Protein AF-A0A7R9ZXG5-F1 (afdb_monomer_lite)

Secondary structure (DSSP, 8-state):
-----TT--TTPPEEEEEE---TTS---EEEEEEE-GGGTTTT-EEEEEEPBS-TTS---EEEEEE-PPP-PPP---HHHHHHHHHHHHHHHHHHHHHHHHHHHHHHHHHHHHHHHHHHHH--

InterPro domains:
  IPR035892 C2 domain superfamily [SSF49562] (8-80)

Radius of gyration: 35.59 Å; chains: 1; bounding box: 68×28×98 Å

Structure (mmCIF, N/CA/C/O backbone):
data_AF-A0A7R9ZXG5-F1
#
_entry.id   AF-A0A7R9ZXG5-F1
#
loop_
_atom_site.group_PDB
_atom_site.id
_atom_site.type_symbol
_atom_site.label_atom_id
_atom_site.label_alt_id
_atom_site.label_comp_id
_atom_site.label_asym_id
_atom_site.label_entity_id
_atom_site.label_seq_id
_atom_site.pdbx_PDB_ins_code
_atom_site.Cartn_x
_atom_site.Cartn_y
_atom_site.Cartn_z
_atom_site.occupancy
_atom_site.B_iso_or_equiv
_atom_site.auth_seq_id
_atom_site.auth_comp_id
_atom_site.auth_asym_id
_atom_site.auth_atom_id
_atom_site.pdbx_PDB_model_num
ATOM 1 N N . ARG A 1 1 ? 7.669 0.400 10.926 1.00 70.31 1 ARG A N 1
ATOM 2 C CA . ARG A 1 1 ? 7.794 -0.881 10.191 1.00 70.31 1 ARG A CA 1
ATOM 3 C C . ARG A 1 1 ? 6.950 -0.733 8.944 1.00 70.31 1 ARG A C 1
ATOM 5 O O . ARG A 1 1 ? 5.805 -0.334 9.094 1.00 70.31 1 ARG A O 1
ATOM 12 N N . GLU A 1 2 ? 7.516 -0.988 7.775 1.00 81.25 2 GLU A N 1
ATOM 13 C CA . GLU A 1 2 ? 6.791 -0.993 6.502 1.00 81.25 2 GLU A CA 1
ATOM 14 C C . GLU A 1 2 ? 6.386 -2.422 6.126 1.00 81.25 2 GLU A C 1
ATOM 16 O O . GLU A 1 2 ? 6.995 -3.389 6.595 1.00 81.25 2 GLU A O 1
ATOM 21 N N . TYR A 1 3 ? 5.327 -2.547 5.334 1.00 85.19 3 TYR A N 1
ATOM 22 C CA . TYR A 1 3 ? 4.837 -3.812 4.807 1.00 85.19 3 TYR A CA 1
ATOM 23 C C . TYR A 1 3 ? 4.207 -3.559 3.439 1.00 85.19 3 TYR A C 1
ATOM 25 O O . TYR A 1 3 ? 3.466 -2.589 3.279 1.00 85.19 3 TYR A O 1
ATOM 33 N N . GLN A 1 4 ? 4.504 -4.425 2.474 1.00 87.81 4 GLN A N 1
ATOM 34 C CA . GLN A 1 4 ? 3.929 -4.367 1.138 1.00 87.81 4 GLN A CA 1
ATOM 35 C C . GLN A 1 4 ? 2.750 -5.334 1.052 1.00 87.81 4 GLN A C 1
ATOM 37 O O . GLN A 1 4 ? 2.881 -6.508 1.391 1.00 87.81 4 GLN A O 1
ATOM 42 N N . VAL A 1 5 ? 1.601 -4.828 0.608 1.00 86.25 5 VAL A N 1
ATOM 43 C CA . VAL A 1 5 ? 0.396 -5.634 0.393 1.00 86.25 5 VAL A CA 1
ATOM 44 C C . VAL A 1 5 ? 0.422 -6.152 -1.043 1.00 86.25 5 VAL A C 1
ATOM 46 O O . VAL A 1 5 ? 0.334 -5.367 -1.985 1.00 86.25 5 VAL A O 1
ATOM 49 N N . GLU A 1 6 ? 0.584 -7.463 -1.211 1.00 87.31 6 GLU A N 1
ATOM 50 C CA . GLU A 1 6 ? 0.547 -8.118 -2.523 1.00 87.31 6 GLU A CA 1
ATOM 51 C C . GLU A 1 6 ? -0.901 -8.373 -2.965 1.00 87.31 6 GLU A C 1
ATOM 53 O O . GLU A 1 6 ? -1.756 -8.692 -2.139 1.00 87.31 6 GLU A O 1
ATOM 58 N N . GLY A 1 7 ? -1.175 -8.243 -4.267 1.00 84.25 7 GLY A N 1
ATOM 59 C CA . GLY A 1 7 ? -2.493 -8.545 -4.841 1.00 84.25 7 GLY A CA 1
ATOM 60 C C . GLY A 1 7 ? -3.608 -7.558 -4.481 1.00 84.25 7 GLY A C 1
ATOM 61 O O . GLY A 1 7 ? -4.772 -7.919 -4.574 1.00 84.25 7 GLY A O 1
ATOM 62 N N . TYR A 1 8 ? -3.268 -6.338 -4.057 1.00 85.44 8 TYR A N 1
ATOM 63 C CA . TYR A 1 8 ? -4.248 -5.276 -3.829 1.00 85.44 8 TYR A CA 1
ATOM 64 C C . TYR A 1 8 ? -4.890 -4.825 -5.149 1.00 85.44 8 TYR A C 1
ATOM 66 O O . TYR A 1 8 ? -4.178 -4.407 -6.067 1.00 85.44 8 TYR A O 1
ATOM 74 N N . GLU A 1 9 ? -6.221 -4.832 -5.211 1.00 85.12 9 GLU A N 1
ATOM 75 C CA . GLU A 1 9 ? -6.990 -4.256 -6.313 1.00 85.12 9 GLU A CA 1
ATOM 76 C C . GLU A 1 9 ? -7.671 -2.946 -5.886 1.00 85.12 9 GLU A C 1
ATOM 78 O O . GLU A 1 9 ? -8.043 -2.735 -4.728 1.00 85.12 9 GLU A O 1
ATOM 83 N N . VAL A 1 10 ? -7.848 -2.020 -6.834 1.00 85.81 10 VAL A N 1
ATOM 84 C CA . VAL A 1 10 ? -8.552 -0.759 -6.559 1.00 85.81 10 VAL A CA 1
ATOM 85 C C . VAL A 1 10 ? -9.989 -1.070 -6.137 1.00 85.81 10 VAL A C 1
ATOM 87 O O . VAL A 1 10 ? -10.752 -1.665 -6.892 1.00 85.81 10 VAL A O 1
ATOM 90 N N . GLY A 1 11 ? -10.362 -0.635 -4.933 1.00 88.31 11 GLY A N 1
ATOM 91 C CA . GLY A 1 11 ? -11.626 -0.983 -4.280 1.00 88.31 11 GLY A CA 1
ATOM 92 C C . GLY A 1 11 ? -11.440 -1.789 -2.993 1.00 88.31 11 GLY A C 1
ATOM 93 O O . GLY A 1 11 ? -12.299 -1.723 -2.107 1.00 88.31 11 GLY A O 1
ATOM 94 N N . ASP A 1 12 ? -10.298 -2.457 -2.817 1.00 90.12 12 ASP A N 1
ATOM 95 C CA . ASP A 1 12 ? -10.031 -3.239 -1.614 1.00 90.12 12 ASP A CA 1
ATOM 96 C C . ASP A 1 12 ? -9.877 -2.360 -0.368 1.00 90.12 12 ASP A C 1
ATOM 98 O O . ASP A 1 12 ? -9.358 -1.241 -0.379 1.00 90.12 12 ASP A O 1
ATOM 102 N N . SER A 1 13 ? -10.353 -2.874 0.764 1.00 92.62 13 SER A N 1
ATOM 103 C CA . SER A 1 13 ? -10.180 -2.222 2.063 1.00 92.62 13 SER A CA 1
ATOM 104 C C . SER A 1 13 ? -8.998 -2.829 2.809 1.00 92.62 13 SER A C 1
ATOM 106 O O . SER A 1 13 ? -8.890 -4.048 2.897 1.00 92.62 13 SER A O 1
ATOM 108 N N . LEU A 1 14 ? -8.180 -1.991 3.441 1.00 92.12 14 LEU A N 1
ATOM 109 C CA . LEU A 1 14 ? -7.109 -2.442 4.325 1.00 92.12 14 LEU A CA 1
ATOM 110 C C . LEU A 1 14 ? -7.649 -2.615 5.750 1.00 92.12 14 LEU A C 1
ATOM 112 O O . LEU A 1 14 ? -8.207 -1.677 6.328 1.00 92.12 14 LEU A O 1
ATOM 116 N N . GLU A 1 15 ? -7.488 -3.808 6.322 1.00 93.00 15 GLU A N 1
ATOM 117 C CA . GLU A 1 15 ? -7.841 -4.104 7.712 1.00 93.00 15 GLU A CA 1
ATOM 118 C C . GLU A 1 15 ? -6.579 -4.254 8.566 1.00 93.00 15 GLU A C 1
ATOM 120 O O . GLU A 1 15 ? -5.695 -5.061 8.292 1.00 93.00 15 GLU A O 1
ATOM 125 N N . PHE A 1 16 ? -6.509 -3.466 9.631 1.00 91.50 16 PHE A N 1
ATOM 126 C CA . PHE A 1 16 ? -5.432 -3.471 10.604 1.00 91.50 16 PHE A CA 1
ATOM 127 C C . PHE A 1 16 ? -5.932 -4.131 11.877 1.00 91.50 16 PHE A C 1
ATOM 129 O O . PHE A 1 16 ? -6.915 -3.676 12.457 1.00 91.50 16 PHE A O 1
ATOM 136 N N . THR A 1 17 ? -5.234 -5.165 12.337 1.00 90.31 17 THR A N 1
ATOM 137 C CA . THR A 1 17 ? -5.523 -5.816 13.616 1.00 90.31 17 THR A CA 1
ATOM 138 C C . THR A 1 17 ? -4.290 -5.775 14.505 1.00 90.31 17 THR A C 1
ATOM 140 O O . THR A 1 17 ? -3.217 -6.236 14.112 1.00 90.31 17 THR A O 1
ATOM 143 N N . VAL A 1 18 ? -4.438 -5.207 15.699 1.00 88.31 18 VAL A N 1
ATOM 144 C CA . VAL A 1 18 ? -3.352 -5.015 16.661 1.00 88.31 18 VAL A CA 1
ATOM 145 C C . VAL A 1 18 ? -3.483 -6.054 17.770 1.00 88.31 18 VAL A C 1
ATOM 147 O O . VAL A 1 18 ? -4.539 -6.179 18.385 1.00 88.31 18 VAL A O 1
ATOM 150 N N . TYR A 1 19 ? -2.401 -6.784 18.028 1.00 86.12 19 TYR A N 1
ATOM 151 C CA . TYR A 1 19 ? -2.326 -7.810 19.068 1.00 86.12 19 TYR A CA 1
ATOM 152 C C . TYR A 1 19 ? -1.209 -7.488 20.052 1.00 86.12 19 TYR A C 1
ATOM 154 O O . TYR A 1 19 ? -0.153 -7.005 19.628 1.00 86.12 19 TYR A O 1
ATOM 162 N N . ASP A 1 20 ? -1.408 -7.819 21.328 1.00 81.44 20 ASP A N 1
ATOM 163 C CA . ASP A 1 20 ? -0.319 -7.787 22.302 1.00 81.44 20 ASP A CA 1
ATOM 164 C C . ASP A 1 20 ? 0.650 -8.959 22.072 1.00 81.44 20 ASP A C 1
ATOM 166 O O . ASP A 1 20 ? 0.273 -10.065 21.661 1.00 81.44 20 ASP A O 1
ATOM 170 N N . LYS A 1 21 ? 1.936 -8.708 22.301 1.00 70.81 21 LYS A N 1
ATOM 171 C CA . LYS A 1 21 ? 3.020 -9.674 22.130 1.00 70.81 21 LYS A CA 1
ATOM 172 C C . LYS A 1 21 ? 3.314 -10.370 23.464 1.00 70.81 21 LYS A C 1
ATOM 174 O O . LYS A 1 21 ? 4.469 -10.428 23.880 1.00 70.81 21 LYS A O 1
ATOM 179 N N . ASP A 1 22 ? 2.298 -10.924 24.119 1.00 68.75 22 ASP A N 1
ATOM 180 C CA . ASP A 1 22 ? 2.510 -11.705 25.339 1.00 68.75 22 ASP A CA 1
ATOM 181 C C . ASP A 1 22 ? 3.027 -13.117 25.038 1.00 68.75 22 ASP A C 1
ATOM 183 O O . ASP A 1 22 ? 2.530 -13.846 24.176 1.00 68.75 22 ASP A O 1
ATOM 187 N N . PHE A 1 23 ? 4.070 -13.506 25.774 1.00 53.25 23 PHE A N 1
ATOM 188 C CA . PHE A 1 23 ? 4.847 -14.734 25.572 1.00 53.25 23 PHE A CA 1
ATOM 189 C C . PHE A 1 23 ? 4.158 -16.019 26.082 1.00 53.25 23 PHE A C 1
ATOM 191 O O . PHE A 1 23 ? 4.678 -17.104 25.835 1.00 53.25 23 PHE A O 1
ATOM 198 N N . LEU A 1 24 ? 3.009 -15.932 26.773 1.00 55.97 24 LEU A N 1
ATOM 199 C CA . LEU A 1 24 ? 2.350 -17.077 27.438 1.00 55.97 24 LEU A CA 1
ATOM 200 C C . LEU A 1 24 ? 0.996 -17.509 26.839 1.00 55.97 24 LEU A C 1
ATOM 202 O O . LEU A 1 24 ? 0.196 -18.177 27.488 1.00 55.97 24 LEU A O 1
ATOM 206 N N . GLY A 1 25 ? 0.793 -17.245 25.548 1.00 55.75 25 GLY A N 1
ATOM 207 C CA . GLY A 1 25 ? -0.051 -18.097 24.703 1.00 55.75 25 GLY A CA 1
ATOM 208 C C . GLY A 1 25 ? -1.376 -17.502 24.248 1.00 55.75 25 GLY A C 1
ATOM 209 O O . GLY A 1 25 ? -1.968 -18.049 23.320 1.00 55.75 25 GLY A O 1
ATOM 210 N N . TRP A 1 26 ? -1.853 -16.406 24.836 1.00 61.75 26 TRP A N 1
ATOM 211 C CA . TRP A 1 26 ? -3.093 -15.753 24.407 1.00 61.75 26 TRP A CA 1
ATOM 212 C C . TRP A 1 26 ? -2.738 -14.355 23.906 1.00 61.75 26 TRP A C 1
ATOM 214 O O . TRP A 1 26 ? -2.414 -13.471 24.690 1.00 61.75 26 TRP A O 1
ATOM 224 N N . ARG A 1 27 ? -2.728 -14.174 22.581 1.00 66.00 27 ARG A N 1
ATOM 225 C CA . ARG A 1 27 ? -2.594 -12.845 21.979 1.00 66.00 27 ARG A CA 1
ATOM 226 C C . ARG A 1 27 ? -3.891 -12.092 22.216 1.00 66.00 27 ARG A C 1
ATOM 228 O O . ARG A 1 27 ? -4.881 -12.392 21.551 1.00 66.00 27 ARG A O 1
ATOM 235 N N . ASP A 1 28 ? -3.881 -11.155 23.155 1.00 76.62 28 ASP A N 1
ATOM 236 C CA . ASP A 1 28 ? -5.049 -10.315 23.386 1.00 76.62 28 ASP A CA 1
ATOM 237 C C . ASP A 1 28 ? -5.227 -9.334 22.220 1.00 76.62 28 ASP A C 1
ATOM 239 O O . ASP A 1 28 ? -4.256 -8.780 21.685 1.00 76.62 28 ASP A O 1
ATOM 243 N N . LEU A 1 29 ? -6.474 -9.169 21.785 1.00 84.50 29 LEU A N 1
ATOM 244 C CA . LEU A 1 29 ? -6.833 -8.257 20.709 1.00 84.50 29 LEU A CA 1
ATOM 245 C C . LEU A 1 29 ? -6.877 -6.840 21.285 1.00 84.50 29 LEU A C 1
ATOM 247 O O . LEU A 1 29 ? -7.786 -6.490 22.032 1.00 84.50 29 LEU A O 1
ATOM 251 N N . LEU A 1 30 ? -5.909 -6.007 20.905 1.00 85.38 30 LEU A N 1
ATOM 252 C CA . LEU A 1 30 ? -5.853 -4.611 21.342 1.00 85.38 30 LEU A CA 1
ATOM 253 C C . LEU A 1 30 ? -6.811 -3.725 20.540 1.00 85.38 30 LEU A C 1
ATOM 255 O O . LEU A 1 30 ? -7.284 -2.714 21.053 1.00 85.38 30 LEU A O 1
ATOM 259 N N . GLY A 1 31 ? -7.103 -4.096 19.290 1.00 89.19 31 GLY A N 1
ATOM 260 C CA . GLY A 1 31 ? -8.134 -3.443 18.490 1.00 89.19 31 GLY A CA 1
ATOM 261 C C . GLY A 1 31 ? -7.993 -3.665 16.987 1.00 89.19 31 GLY A C 1
ATOM 262 O O . GLY A 1 31 ? -7.020 -4.249 16.500 1.00 89.19 31 GLY A O 1
ATOM 263 N N . ARG A 1 32 ? -8.989 -3.177 16.243 1.00 92.06 32 ARG A N 1
ATOM 264 C CA . ARG A 1 32 ? -9.098 -3.295 14.784 1.00 92.06 32 ARG A CA 1
ATOM 265 C C . ARG A 1 32 ? -9.438 -1.968 14.125 1.00 92.06 32 ARG A C 1
ATOM 267 O O . ARG A 1 32 ? -10.318 -1.255 14.590 1.00 92.06 32 ARG A O 1
ATOM 274 N N . ALA A 1 33 ? -8.823 -1.655 12.996 1.00 93.50 33 ALA A N 1
ATOM 275 C CA . ALA A 1 33 ? -9.211 -0.524 12.159 1.00 93.50 33 ALA A CA 1
ATOM 276 C C . ALA A 1 33 ? -9.384 -0.967 10.711 1.00 93.50 33 ALA A C 1
ATOM 278 O O . ALA A 1 33 ? -8.642 -1.806 10.216 1.00 93.50 33 ALA A O 1
ATOM 279 N N . ARG A 1 34 ? -10.345 -0.362 10.013 1.00 93.50 34 ARG A N 1
ATOM 280 C CA . ARG A 1 34 ? -10.569 -0.590 8.584 1.00 93.50 34 ARG A CA 1
ATOM 281 C C . ARG A 1 34 ? -10.433 0.725 7.836 1.00 93.50 34 ARG A C 1
ATOM 283 O O . ARG A 1 34 ? -11.108 1.694 8.184 1.00 93.50 34 ARG A O 1
ATOM 290 N N . LEU A 1 35 ? -9.593 0.733 6.809 1.00 93.12 35 LEU A N 1
ATOM 291 C CA . LEU A 1 35 ? -9.363 1.849 5.904 1.00 93.12 35 LEU A CA 1
ATOM 292 C C . LEU A 1 35 ? -9.896 1.478 4.516 1.00 93.12 35 LEU A C 1
ATOM 294 O O . LEU A 1 35 ? -9.411 0.544 3.884 1.00 93.12 35 LEU A O 1
ATOM 298 N N . GLN A 1 36 ? -10.929 2.183 4.060 1.00 93.06 36 GLN A N 1
ATOM 299 C CA . GLN A 1 36 ? -11.514 1.961 2.735 1.00 93.06 36 GLN A CA 1
ATOM 300 C C . GLN A 1 36 ? -10.608 2.500 1.626 1.00 93.06 36 GLN A C 1
ATOM 302 O O . GLN A 1 36 ? -9.960 3.528 1.820 1.00 93.06 36 GLN A O 1
ATOM 307 N N . SER A 1 37 ? -10.630 1.837 0.464 1.00 91.00 37 SER A N 1
ATOM 308 C CA . SER A 1 37 ? -9.887 2.222 -0.746 1.00 91.00 37 SER A CA 1
ATOM 309 C C . SER A 1 37 ? -10.000 3.710 -1.071 1.00 91.00 37 SER A C 1
ATOM 311 O O . SER A 1 37 ? -8.998 4.386 -1.270 1.00 91.00 37 SER A O 1
ATOM 313 N N . GLU A 1 38 ? -11.215 4.254 -1.003 1.00 89.88 38 GLU A N 1
ATOM 314 C CA . GLU A 1 38 ? -11.542 5.650 -1.325 1.00 89.88 38 GLU A CA 1
ATOM 315 C C . GLU A 1 38 ? -10.774 6.684 -0.489 1.00 89.88 38 GLU A C 1
ATOM 317 O O . GLU A 1 38 ? -10.671 7.847 -0.868 1.00 89.88 38 GLU A O 1
ATOM 322 N N . ARG A 1 39 ? -10.243 6.280 0.670 1.00 89.31 39 ARG A N 1
ATOM 323 C CA . ARG A 1 39 ? -9.509 7.166 1.580 1.00 89.31 39 ARG A CA 1
ATOM 324 C C . ARG A 1 39 ? -8.031 7.288 1.238 1.00 89.31 39 ARG A C 1
ATOM 3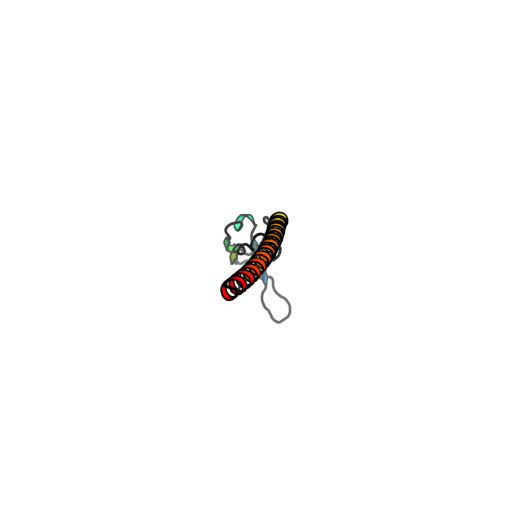26 O O . ARG A 1 39 ? -7.406 8.232 1.710 1.00 89.31 39 ARG A O 1
ATOM 333 N N . PHE A 1 40 ? -7.471 6.324 0.508 1.00 88.94 40 PHE A N 1
ATOM 334 C CA . PHE A 1 40 ? -6.039 6.276 0.211 1.00 88.94 40 PHE A CA 1
ATOM 335 C C . PHE A 1 40 ? -5.721 6.116 -1.271 1.00 88.94 40 PHE A C 1
ATOM 337 O O . PHE A 1 40 ? -4.618 6.427 -1.695 1.00 88.94 40 PHE A O 1
ATOM 344 N N . HIS A 1 41 ? -6.644 5.634 -2.090 1.00 85.25 41 HIS A N 1
ATOM 345 C CA . HIS A 1 41 ? -6.447 5.571 -3.526 1.00 85.25 41 HIS A CA 1
ATOM 346 C C . HIS A 1 41 ? -6.910 6.888 -4.174 1.00 85.25 41 HIS A C 1
ATOM 348 O O . HIS A 1 41 ? -7.994 7.368 -3.838 1.00 85.25 41 HIS A O 1
ATOM 354 N N . PRO A 1 42 ? -6.157 7.476 -5.124 1.00 86.00 42 PRO A N 1
ATOM 355 C CA . PRO A 1 42 ? -4.865 7.034 -5.676 1.00 86.00 42 PRO A CA 1
ATOM 356 C C . PRO A 1 42 ? -3.628 7.651 -4.991 1.00 86.00 42 PRO A C 1
ATOM 358 O O . PRO A 1 42 ? -2.503 7.282 -5.309 1.00 86.00 42 PRO A O 1
ATOM 361 N N . HIS A 1 43 ? -3.806 8.617 -4.087 1.00 84.62 43 HIS A N 1
ATOM 362 C CA . HIS A 1 43 ? -2.718 9.495 -3.624 1.00 84.62 43 HIS A CA 1
ATOM 363 C C . HIS A 1 43 ? -1.960 9.007 -2.378 1.00 84.62 43 HIS A C 1
ATOM 365 O O . HIS A 1 43 ? -1.034 9.673 -1.921 1.00 84.62 43 HIS A O 1
ATOM 371 N N . GLY A 1 44 ? -2.337 7.861 -1.826 1.00 88.50 44 GLY A N 1
ATOM 372 C CA . GLY A 1 44 ? -1.929 7.412 -0.501 1.00 88.50 44 GLY A CA 1
ATOM 373 C C . GLY A 1 44 ? -2.798 7.993 0.620 1.00 88.50 44 GLY A C 1
ATOM 374 O O . GLY A 1 44 ? -3.736 8.758 0.395 1.00 88.50 44 GLY A O 1
ATOM 375 N N . PHE A 1 45 ? -2.488 7.610 1.855 1.00 91.56 45 PHE A N 1
ATOM 376 C CA . PHE A 1 45 ? -3.137 8.092 3.072 1.00 91.56 45 PHE A CA 1
ATOM 377 C C . PHE A 1 45 ? -2.104 8.252 4.178 1.00 91.56 45 PHE A C 1
ATOM 379 O O . PHE A 1 45 ? -1.308 7.351 4.415 1.00 91.56 45 PHE A O 1
ATOM 386 N N . GLU A 1 46 ? -2.152 9.363 4.900 1.00 94.25 46 GLU A N 1
ATOM 387 C CA . GLU A 1 46 ? -1.382 9.560 6.123 1.00 94.25 46 GLU A CA 1
ATOM 388 C C . GLU A 1 46 ? -2.327 10.071 7.205 1.00 94.25 46 GLU A C 1
ATOM 390 O O . GLU A 1 46 ? -2.997 11.089 7.032 1.00 94.25 46 GLU A O 1
ATOM 395 N N . GLY A 1 47 ? -2.413 9.349 8.319 1.00 92.31 47 GLY A N 1
ATOM 396 C CA . GLY A 1 47 ? -3.288 9.758 9.405 1.00 92.31 47 GLY A CA 1
ATOM 397 C C . GLY A 1 47 ? -3.456 8.713 10.490 1.00 92.31 47 GLY A C 1
ATOM 398 O O . GLY A 1 47 ? -2.787 7.680 10.521 1.00 92.31 47 GLY A O 1
ATOM 399 N N . GLU A 1 48 ? -4.373 9.007 11.400 1.00 93.50 48 GLU A N 1
ATOM 400 C CA . GLU A 1 48 ? -4.698 8.157 12.536 1.00 93.50 48 GLU A CA 1
ATOM 401 C C . GLU A 1 48 ? -6.040 7.461 12.303 1.00 93.50 48 GLU A C 1
ATOM 403 O O . GLU A 1 48 ? -7.027 8.073 11.888 1.00 93.50 48 GLU A O 1
ATOM 408 N N . LEU A 1 49 ? -6.074 6.156 12.554 1.00 91.88 49 LEU A N 1
ATOM 409 C CA . LEU A 1 49 ? -7.276 5.340 12.490 1.00 91.88 49 LEU A CA 1
ATOM 410 C C . LEU A 1 49 ? -7.697 4.970 13.900 1.00 91.88 49 LEU A C 1
ATOM 412 O O . LEU A 1 49 ? -6.948 4.317 14.622 1.00 91.88 49 LEU A O 1
ATOM 416 N N . GLN A 1 50 ? -8.910 5.359 14.280 1.00 91.19 50 GLN A N 1
ATOM 417 C CA . GLN A 1 50 ? -9.481 4.920 15.544 1.00 91.19 50 GLN A CA 1
ATOM 418 C C . GLN A 1 50 ? -9.686 3.402 15.502 1.00 91.19 50 GLN A C 1
ATOM 420 O O . GLN A 1 50 ? -10.343 2.865 14.601 1.00 91.19 50 GLN A O 1
ATOM 425 N N . LEU A 1 51 ? -9.093 2.719 16.473 1.00 90.88 51 LEU A N 1
ATOM 426 C CA . LEU A 1 51 ? -9.275 1.297 16.680 1.00 90.88 51 LEU A CA 1
ATOM 427 C C . LEU A 1 51 ? -10.662 1.060 17.287 1.00 90.88 51 LEU A C 1
ATOM 429 O O . LEU A 1 51 ? -11.115 1.770 18.180 1.00 90.88 51 LEU A O 1
ATOM 433 N N . ARG A 1 52 ? -11.340 0.046 16.765 1.00 87.38 52 ARG A N 1
ATOM 434 C CA . ARG A 1 52 ? -12.576 -0.543 17.275 1.00 87.38 52 ARG A CA 1
ATOM 435 C C . ARG A 1 52 ? -12.244 -1.847 17.993 1.00 87.38 52 ARG A C 1
ATOM 437 O O . ARG A 1 52 ? -11.144 -2.370 17.836 1.00 87.38 52 ARG A O 1
ATOM 444 N N . ASP A 1 53 ? -13.188 -2.358 18.780 1.00 82.06 53 ASP A N 1
ATOM 445 C CA . ASP A 1 53 ? -12.985 -3.555 19.615 1.00 82.06 53 ASP A CA 1
ATOM 446 C C . ASP A 1 53 ? -11.792 -3.420 20.576 1.00 82.06 53 ASP A C 1
ATOM 448 O O . ASP A 1 53 ? -11.095 -4.387 20.873 1.00 82.06 53 ASP A O 1
ATOM 452 N N . VAL A 1 54 ? -11.540 -2.197 21.045 1.00 79.62 54 VAL A N 1
ATOM 453 C CA . VAL A 1 54 ? -10.518 -1.917 22.054 1.00 79.62 54 VAL A CA 1
ATOM 454 C C . VAL A 1 54 ? -11.067 -2.387 23.394 1.00 79.62 54 VAL A C 1
ATOM 456 O O . VAL A 1 54 ? -12.127 -1.918 23.800 1.00 79.62 54 VAL A O 1
ATOM 459 N N . GLY A 1 55 ? -10.366 -3.305 24.065 1.00 72.81 55 GLY A N 1
ATOM 460 C CA . GLY A 1 55 ? -10.831 -4.002 25.270 1.00 72.81 55 GLY A CA 1
ATOM 461 C C . GLY A 1 55 ? -11.479 -3.112 26.344 1.00 72.81 55 GLY A C 1
ATOM 462 O O . GLY A 1 55 ? -12.682 -2.871 26.324 1.00 72.81 55 GLY A O 1
ATOM 463 N N . LYS A 1 56 ? -10.724 -2.665 27.356 1.00 66.19 56 LYS A N 1
ATOM 464 C CA . LYS A 1 56 ? -11.270 -1.920 28.514 1.00 66.19 56 LYS A CA 1
ATOM 465 C C . LYS A 1 56 ? -11.645 -0.460 28.191 1.00 66.19 56 LYS A C 1
ATOM 467 O O . LYS A 1 56 ? -11.134 0.455 28.827 1.00 66.19 56 LYS A O 1
ATOM 472 N N . GLY A 1 57 ? -12.547 -0.248 27.232 1.00 64.12 57 GLY A N 1
ATOM 473 C CA . GLY A 1 57 ? -13.315 0.993 27.068 1.00 64.12 57 GLY A CA 1
ATOM 474 C C . GLY A 1 57 ? -12.496 2.270 26.856 1.00 64.12 57 GLY A C 1
ATOM 475 O O . GLY A 1 57 ? -12.940 3.335 27.274 1.00 64.12 57 GLY A O 1
ATOM 476 N N . GLY A 1 58 ? -11.308 2.165 26.258 1.00 73.56 58 GLY A N 1
ATOM 477 C CA . GLY A 1 58 ? -10.451 3.308 25.945 1.00 73.56 58 GLY A CA 1
ATOM 478 C C . GLY A 1 58 ? -10.471 3.661 24.459 1.00 73.56 58 GLY A C 1
ATOM 479 O O . GLY A 1 58 ? -10.648 2.786 23.612 1.0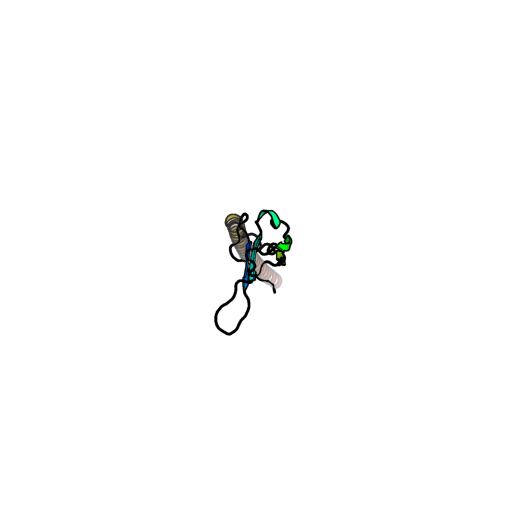0 7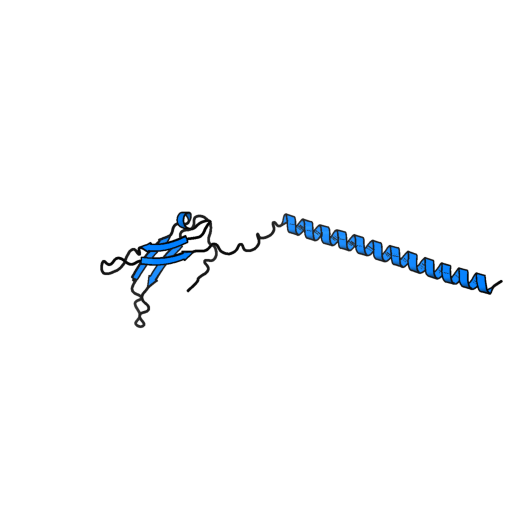3.56 58 GLY A O 1
ATOM 480 N N . ASP A 1 59 ? -10.238 4.933 24.146 1.00 81.69 59 ASP A N 1
ATOM 481 C CA . ASP A 1 59 ? -9.930 5.365 22.785 1.00 81.69 59 ASP A CA 1
ATOM 482 C C . ASP A 1 59 ? -8.490 4.979 22.436 1.00 81.69 59 ASP A C 1
ATOM 484 O O . ASP A 1 59 ? -7.540 5.383 23.112 1.00 81.69 59 ASP A O 1
ATOM 488 N N . ALA A 1 60 ? -8.319 4.202 21.369 1.00 87.94 60 ALA A N 1
ATOM 489 C CA . ALA A 1 60 ? -7.009 3.864 20.833 1.00 87.94 60 ALA A CA 1
ATOM 490 C C . ALA A 1 60 ? -6.930 4.257 19.358 1.00 87.94 60 ALA A C 1
ATOM 492 O O . ALA A 1 60 ? -7.884 4.083 18.600 1.00 87.94 60 ALA A O 1
ATOM 493 N N . PHE A 1 61 ? -5.779 4.783 18.951 1.00 90.62 61 PHE A N 1
ATOM 494 C CA . PHE A 1 61 ? -5.547 5.284 17.601 1.00 90.62 61 PHE A CA 1
ATOM 495 C C . PHE A 1 61 ? -4.298 4.631 17.014 1.00 90.62 61 PHE A C 1
ATOM 497 O O . PHE A 1 61 ? -3.270 4.507 17.679 1.00 90.62 61 PHE A O 1
ATOM 504 N N . LEU A 1 62 ? -4.392 4.209 15.756 1.00 91.12 62 LEU A N 1
ATOM 505 C CA . LEU A 1 62 ? -3.296 3.642 14.986 1.00 91.12 62 LEU A CA 1
ATOM 506 C C . LEU A 1 62 ? -2.870 4.640 13.913 1.00 91.12 62 LEU A C 1
ATOM 508 O O . LEU A 1 62 ? -3.604 4.882 12.956 1.00 91.12 62 LEU A O 1
ATOM 512 N N . LYS A 1 63 ? -1.669 5.200 14.055 1.00 93.06 63 LYS A N 1
ATOM 513 C CA . LYS A 1 63 ? -1.072 6.053 13.028 1.00 93.06 63 LYS A CA 1
ATOM 514 C C . LYS A 1 63 ? -0.535 5.189 11.888 1.00 93.06 63 LYS A C 1
ATOM 516 O O . LYS A 1 63 ? 0.345 4.357 12.112 1.00 93.06 63 LYS A O 1
ATOM 521 N N . VAL A 1 64 ? -1.055 5.388 10.681 1.00 92.62 64 VAL A N 1
ATOM 522 C CA . VAL A 1 64 ? -0.660 4.644 9.479 1.00 92.62 64 VAL A CA 1
ATOM 523 C C . VAL A 1 64 ? -0.328 5.595 8.337 1.00 92.62 64 VAL A C 1
ATOM 525 O O . VAL A 1 64 ? -0.917 6.667 8.201 1.00 92.62 64 VAL A O 1
ATOM 528 N N . GLN A 1 65 ? 0.614 5.161 7.508 1.00 92.69 65 GLN A N 1
ATOM 529 C CA . GLN A 1 65 ? 0.952 5.789 6.243 1.00 92.69 65 GLN A CA 1
ATOM 530 C C . GLN A 1 65 ? 0.858 4.715 5.159 1.00 92.69 65 GLN A C 1
ATOM 532 O O . GLN A 1 65 ? 1.499 3.669 5.259 1.00 92.69 65 GLN A O 1
ATOM 537 N N . VAL A 1 66 ? 0.019 4.958 4.161 1.00 90.75 66 VAL A N 1
ATOM 538 C CA . VAL A 1 66 ? -0.196 4.108 2.994 1.00 90.75 66 VAL A CA 1
ATOM 539 C C . VAL A 1 66 ? 0.291 4.890 1.792 1.00 90.75 66 VAL A C 1
ATOM 541 O O . VAL A 1 66 ? -0.218 5.973 1.518 1.00 90.75 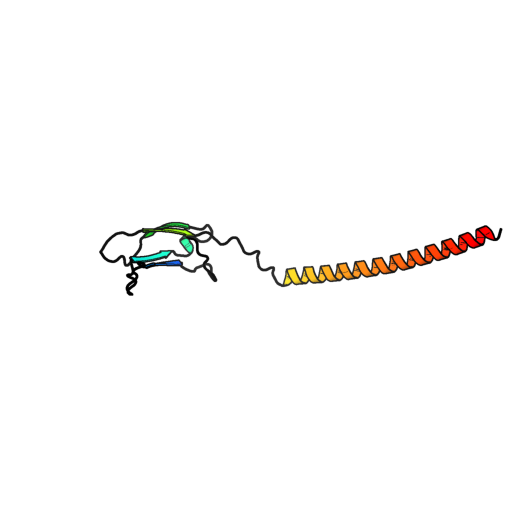66 VAL A O 1
ATOM 544 N N . SER A 1 67 ? 1.253 4.334 1.073 1.00 89.50 67 SER A N 1
ATOM 545 C CA . SER A 1 67 ? 1.752 4.905 -0.173 1.00 89.50 67 SER A CA 1
ATOM 546 C C . SER A 1 67 ? 1.425 3.939 -1.306 1.00 89.50 67 SER A C 1
ATOM 548 O O . SER A 1 67 ? 1.571 2.729 -1.105 1.00 89.50 67 SER A O 1
ATOM 550 N N . PRO A 1 68 ? 0.987 4.427 -2.480 1.00 83.44 68 PRO A N 1
ATOM 551 C CA . PRO A 1 68 ? 0.901 3.573 -3.655 1.00 83.44 68 PRO A CA 1
ATOM 552 C C . PRO A 1 68 ? 2.284 2.974 -3.921 1.00 83.44 68 PRO A C 1
ATOM 554 O O . PRO A 1 68 ? 3.305 3.652 -3.758 1.00 83.44 68 PRO A O 1
ATOM 557 N N . ALA A 1 69 ? 2.322 1.690 -4.280 1.00 75.38 69 ALA A N 1
ATOM 558 C CA . ALA A 1 69 ? 3.567 1.087 -4.725 1.00 75.38 69 ALA A CA 1
ATOM 559 C C . ALA A 1 69 ? 4.080 1.902 -5.924 1.00 75.38 69 ALA A C 1
ATOM 561 O O . ALA A 1 69 ? 3.262 2.288 -6.763 1.00 75.38 69 ALA A O 1
ATOM 562 N N . PRO A 1 70 ? 5.390 2.199 -6.007 1.00 67.81 70 PRO A N 1
ATOM 563 C CA . PRO A 1 70 ? 5.938 2.778 -7.224 1.00 67.81 70 PRO A CA 1
ATOM 564 C C . PRO A 1 70 ? 5.561 1.829 -8.354 1.00 67.81 70 PRO A C 1
ATOM 566 O O . PRO A 1 70 ? 5.867 0.640 -8.239 1.00 67.81 70 PRO A O 1
ATOM 569 N N . ASP A 1 71 ? 4.834 2.336 -9.357 1.00 56.56 71 ASP A N 1
ATOM 570 C CA . ASP A 1 71 ? 4.363 1.558 -10.497 1.00 56.56 71 ASP A CA 1
ATOM 571 C C . ASP A 1 71 ? 5.461 0.577 -10.907 1.00 56.56 71 ASP A C 1
ATOM 573 O O . ASP A 1 71 ? 6.533 0.972 -11.382 1.00 56.56 71 ASP A O 1
ATOM 577 N N . ALA A 1 72 ? 5.213 -0.719 -10.690 1.00 51.94 72 ALA A N 1
ATOM 578 C CA . ALA A 1 72 ? 5.925 -1.710 -11.467 1.00 51.94 72 ALA A CA 1
ATOM 579 C C . ALA A 1 72 ? 5.694 -1.286 -12.923 1.00 51.94 72 ALA A C 1
ATOM 581 O O . ALA A 1 72 ? 4.543 -0.988 -13.264 1.00 51.94 72 ALA A O 1
ATOM 582 N N . PRO A 1 73 ? 6.753 -1.148 -13.747 1.00 48.94 73 PRO A N 1
ATOM 583 C CA . PRO A 1 73 ? 6.595 -0.675 -15.111 1.00 48.94 73 PRO A CA 1
ATOM 584 C C . PRO A 1 73 ? 5.446 -1.459 -15.737 1.00 48.94 73 PRO A C 1
ATOM 586 O O . PRO A 1 73 ? 5.443 -2.684 -15.567 1.00 48.94 73 PRO A O 1
ATOM 589 N N . PRO A 1 74 ? 4.468 -0.777 -16.369 1.00 49.22 74 PRO A N 1
ATOM 590 C CA . PRO A 1 74 ? 3.283 -1.433 -16.895 1.00 49.22 74 PRO A CA 1
ATOM 591 C C . PRO A 1 74 ? 3.768 -2.649 -17.663 1.00 49.22 74 PRO A C 1
ATOM 593 O O . PRO A 1 74 ? 4.663 -2.511 -18.506 1.00 49.22 74 PRO A O 1
ATOM 596 N N . GLU A 1 75 ? 3.278 -3.836 -17.299 1.00 53.03 75 GLU A N 1
ATOM 597 C CA . GLU A 1 75 ? 3.596 -5.045 -18.043 1.00 53.03 75 GLU A CA 1
ATOM 598 C C . GLU A 1 75 ? 3.285 -4.727 -19.501 1.00 53.03 75 GLU A C 1
ATOM 600 O O . GLU A 1 75 ? 2.133 -4.477 -19.863 1.00 53.03 75 GLU A O 1
ATOM 605 N N . ARG A 1 76 ? 4.345 -4.561 -20.305 1.00 49.78 76 ARG A N 1
ATOM 606 C CA . ARG A 1 76 ? 4.221 -4.032 -21.661 1.00 49.78 76 ARG A CA 1
ATOM 607 C C . ARG A 1 76 ? 3.197 -4.905 -22.379 1.00 49.78 76 ARG A C 1
ATOM 609 O O . ARG A 1 76 ? 3.373 -6.127 -22.360 1.00 49.78 76 ARG A O 1
ATOM 616 N N . PRO A 1 77 ? 2.140 -4.329 -22.978 1.00 58.50 77 PRO A N 1
ATOM 617 C CA . PRO A 1 77 ? 1.116 -5.130 -23.622 1.00 58.50 77 PRO A CA 1
ATOM 618 C C . PRO A 1 77 ? 1.790 -6.078 -24.627 1.00 58.50 77 PRO A C 1
ATOM 620 O O . 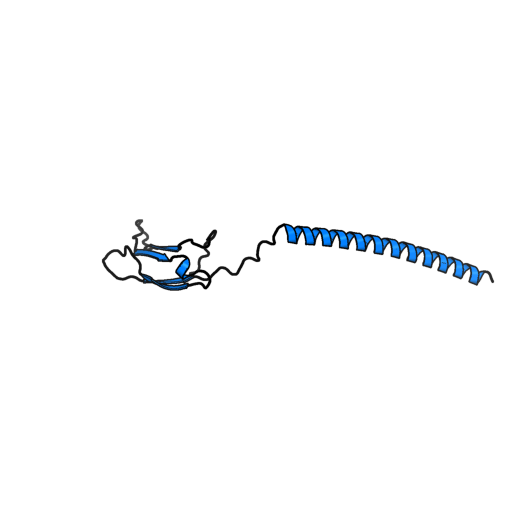PRO A 1 77 ? 2.717 -5.649 -25.327 1.00 58.50 77 PRO A O 1
ATOM 623 N N . PRO A 1 78 ? 1.353 -7.350 -24.732 1.00 58.41 78 PRO A N 1
ATOM 624 C CA . PRO A 1 78 ? 1.994 -8.357 -25.587 1.00 58.41 78 PRO A CA 1
ATOM 625 C C . PRO A 1 78 ? 2.223 -7.885 -27.031 1.00 58.41 78 PRO A C 1
ATOM 627 O O . PRO A 1 78 ? 3.155 -8.326 -27.698 1.00 58.41 78 PRO A O 1
ATOM 630 N N . GLN A 1 79 ? 1.393 -6.951 -27.502 1.00 56.03 79 GLN A N 1
ATOM 631 C CA . GLN A 1 79 ? 1.476 -6.355 -28.832 1.00 56.03 79 GLN A CA 1
ATOM 632 C C . GLN A 1 79 ? 2.703 -5.454 -29.029 1.00 56.03 79 GLN A C 1
ATOM 634 O O . GLN A 1 79 ? 3.339 -5.545 -30.074 1.00 56.03 79 GLN A O 1
ATOM 639 N N . GLU A 1 80 ? 3.106 -4.648 -28.046 1.00 50.47 80 GLU A N 1
ATOM 640 C CA . GLU A 1 80 ? 4.270 -3.758 -28.193 1.00 50.47 80 GLU A CA 1
ATOM 641 C C . GLU A 1 80 ? 5.600 -4.518 -28.094 1.00 50.47 80 GLU A C 1
ATOM 643 O O . GLU A 1 80 ? 6.564 -4.187 -28.786 1.00 50.47 80 GLU A O 1
ATOM 648 N N . ALA A 1 81 ? 5.634 -5.588 -27.292 1.00 55.34 81 ALA A N 1
ATOM 649 C CA . ALA A 1 81 ? 6.762 -6.517 -27.248 1.00 55.34 81 ALA A CA 1
ATOM 650 C C . ALA A 1 81 ? 6.911 -7.290 -28.571 1.00 55.34 81 ALA A C 1
ATOM 652 O O . ALA A 1 81 ? 8.015 -7.373 -29.105 1.00 55.34 81 ALA A O 1
ATOM 653 N N . ALA A 1 82 ? 5.804 -7.780 -29.143 1.00 56.69 82 ALA A N 1
ATOM 654 C CA . ALA A 1 82 ? 5.816 -8.495 -30.420 1.00 56.69 82 ALA A CA 1
ATOM 655 C C . ALA A 1 82 ? 6.271 -7.606 -31.592 1.00 56.69 82 ALA A C 1
ATOM 657 O O . ALA A 1 82 ? 7.063 -8.042 -32.426 1.00 56.69 82 ALA A O 1
ATOM 658 N N . LEU A 1 83 ? 5.829 -6.343 -31.636 1.00 56.88 83 LEU A N 1
ATOM 659 C CA . LEU A 1 83 ? 6.272 -5.379 -32.649 1.00 56.88 83 LEU A CA 1
ATOM 660 C C . LEU A 1 83 ? 7.764 -5.028 -32.515 1.00 56.88 83 LEU A C 1
ATOM 662 O O . LEU A 1 83 ? 8.448 -4.895 -33.529 1.00 56.88 83 LEU A O 1
ATOM 666 N N . GLN A 1 84 ? 8.295 -4.913 -31.292 1.00 59.19 84 GLN A N 1
ATOM 667 C CA . GLN A 1 84 ? 9.726 -4.651 -31.077 1.00 59.19 84 GLN A CA 1
ATOM 668 C C . GLN A 1 84 ? 10.615 -5.852 -31.414 1.00 59.19 84 GLN A C 1
ATOM 670 O O . GLN A 1 84 ? 11.704 -5.652 -31.950 1.00 59.19 84 GLN A O 1
ATOM 675 N N . GLU A 1 85 ? 10.170 -7.078 -31.129 1.00 60.00 85 GLU A N 1
ATOM 676 C CA . GLU A 1 85 ? 10.884 -8.307 -31.504 1.00 60.00 85 GLU A CA 1
ATOM 677 C C . GLU A 1 85 ? 10.917 -8.473 -33.031 1.00 60.00 85 GLU A C 1
ATOM 679 O O . GLU A 1 85 ? 11.992 -8.676 -33.598 1.00 60.00 85 GLU A O 1
ATOM 684 N N . ALA A 1 86 ? 9.784 -8.258 -33.711 1.00 58.91 86 ALA A N 1
ATOM 685 C CA . ALA A 1 86 ? 9.712 -8.276 -35.173 1.00 58.91 86 ALA A CA 1
ATOM 686 C C . ALA A 1 86 ? 10.611 -7.201 -35.812 1.00 58.91 86 ALA A C 1
ATOM 688 O O . ALA A 1 86 ? 11.380 -7.499 -36.725 1.00 58.91 86 ALA A O 1
ATOM 689 N N . ALA A 1 87 ? 10.603 -5.971 -35.283 1.00 58.34 87 ALA A N 1
ATOM 690 C CA . ALA A 1 87 ? 11.486 -4.903 -35.758 1.00 58.34 87 ALA A CA 1
ATOM 691 C C . ALA A 1 87 ? 12.976 -5.211 -35.512 1.00 58.34 87 ALA A C 1
ATOM 693 O O . ALA A 1 87 ? 13.838 -4.824 -36.305 1.00 58.34 87 ALA A O 1
ATOM 694 N N . ARG A 1 88 ? 13.308 -5.923 -34.425 1.00 60.66 88 ARG A N 1
ATOM 695 C CA . ARG A 1 88 ? 14.680 -6.374 -34.145 1.00 60.66 88 ARG A CA 1
ATOM 696 C C . ARG A 1 88 ? 15.143 -7.449 -35.119 1.00 60.66 88 ARG A C 1
ATOM 698 O O . ARG A 1 88 ? 16.304 -7.416 -35.527 1.00 60.66 88 ARG A O 1
ATOM 705 N N . GLU A 1 89 ? 14.265 -8.376 -35.483 1.00 60.88 89 GLU A N 1
ATOM 706 C CA . GLU A 1 89 ? 14.565 -9.439 -36.441 1.00 60.88 89 GLU A CA 1
ATOM 707 C C . GLU A 1 89 ? 14.718 -8.883 -37.865 1.00 60.88 89 GLU A C 1
ATOM 709 O O . GLU A 1 89 ? 15.692 -9.204 -38.550 1.00 60.88 89 GLU A O 1
ATOM 714 N N . GLU A 1 90 ? 13.860 -7.940 -38.260 1.00 60.56 90 GLU A N 1
ATOM 715 C CA . GLU A 1 90 ? 13.964 -7.227 -39.538 1.00 60.56 90 GLU A CA 1
ATOM 716 C C . GLU A 1 90 ? 15.264 -6.401 -39.624 1.00 60.56 90 GLU A C 1
ATOM 718 O O . GLU A 1 90 ? 16.002 -6.473 -40.611 1.00 60.56 90 GLU A O 1
ATOM 723 N N . ALA A 1 91 ? 15.637 -5.703 -38.543 1.00 60.16 91 ALA A N 1
ATOM 724 C CA . ALA A 1 91 ? 16.913 -4.992 -38.463 1.00 60.16 91 ALA A CA 1
ATOM 725 C C . ALA A 1 91 ? 18.131 -5.940 -38.472 1.00 60.16 91 ALA A C 1
ATOM 727 O O . ALA A 1 91 ? 19.192 -5.584 -38.993 1.00 60.16 91 ALA A O 1
ATOM 728 N N . ALA A 1 92 ? 18.017 -7.149 -37.912 1.00 60.25 92 ALA A N 1
ATOM 729 C CA . ALA A 1 92 ? 19.081 -8.152 -37.956 1.00 60.25 92 ALA A CA 1
ATOM 730 C C . ALA A 1 92 ? 19.255 -8.747 -39.364 1.00 60.25 92 ALA A C 1
ATOM 732 O O . ALA A 1 92 ? 20.393 -8.931 -39.808 1.00 60.25 92 ALA A O 1
ATOM 733 N N . ALA A 1 93 ? 18.155 -8.983 -40.085 1.00 60.47 93 ALA A N 1
ATOM 734 C CA . ALA A 1 93 ? 18.171 -9.443 -41.471 1.00 60.47 93 ALA A CA 1
ATOM 735 C C . ALA A 1 93 ? 18.803 -8.397 -42.407 1.00 60.47 93 ALA A C 1
ATOM 737 O O . ALA A 1 93 ? 19.746 -8.716 -43.134 1.00 60.47 93 ALA A O 1
ATOM 738 N N . ALA A 1 94 ? 18.397 -7.127 -42.298 1.00 58.88 94 ALA A N 1
ATOM 739 C CA . ALA A 1 94 ? 18.952 -6.037 -43.106 1.00 58.88 94 ALA A CA 1
ATOM 740 C C . ALA A 1 94 ? 20.473 -5.859 -42.909 1.00 58.88 94 ALA A C 1
ATOM 742 O O . ALA A 1 94 ? 21.213 -5.564 -43.850 1.00 58.88 94 ALA A O 1
ATOM 743 N N . ARG A 1 95 ? 20.980 -6.082 -41.687 1.00 62.34 95 ARG A N 1
ATOM 744 C CA . ARG A 1 95 ? 22.422 -6.003 -41.392 1.00 62.34 95 ARG A CA 1
ATOM 745 C C . ARG A 1 95 ? 23.230 -7.152 -41.996 1.00 62.34 95 ARG A C 1
ATOM 747 O O . ARG A 1 95 ? 24.406 -6.946 -42.295 1.00 62.34 95 ARG A O 1
ATOM 754 N N . ARG A 1 96 ? 22.638 -8.338 -42.167 1.00 59.91 96 ARG A N 1
ATOM 755 C CA . ARG A 1 96 ? 23.303 -9.488 -42.803 1.00 59.91 96 ARG A CA 1
ATOM 756 C C . ARG A 1 96 ? 23.500 -9.253 -44.296 1.00 59.91 96 ARG A C 1
ATOM 758 O O . ARG A 1 96 ? 24.627 -9.361 -44.771 1.00 59.91 96 ARG A O 1
ATOM 765 N N . GLU A 1 97 ? 22.450 -8.811 -44.979 1.00 65.31 97 GLU A N 1
ATOM 766 C CA . GLU A 1 97 ? 22.475 -8.559 -46.424 1.00 65.31 97 GLU A CA 1
ATOM 767 C C . GLU A 1 97 ? 23.486 -7.455 -46.802 1.00 65.31 97 GLU A C 1
ATOM 769 O O . GLU A 1 97 ? 24.278 -7.599 -47.735 1.00 65.31 97 GLU A O 1
ATOM 774 N N . LEU A 1 98 ? 23.569 -6.388 -45.996 1.00 65.00 98 LEU A N 1
ATOM 775 C CA . LEU A 1 98 ? 24.575 -5.328 -46.161 1.00 65.00 98 LEU A CA 1
ATOM 776 C C . LEU A 1 98 ? 26.018 -5.800 -45.916 1.00 65.00 98 LEU A C 1
ATOM 778 O O . LEU A 1 98 ? 26.947 -5.262 -46.523 1.00 65.00 98 LEU A O 1
ATOM 782 N N . CYS A 1 99 ? 26.238 -6.771 -45.025 1.00 57.00 99 CYS A N 1
ATOM 783 C CA . CYS A 1 99 ? 27.574 -7.304 -44.752 1.00 57.00 99 CYS A CA 1
ATOM 784 C C . CYS A 1 99 ? 28.062 -8.190 -45.911 1.00 57.00 99 CYS A C 1
ATOM 786 O O . CYS A 1 99 ? 29.200 -8.051 -46.361 1.00 57.00 99 CYS A O 1
ATOM 788 N N . GLU A 1 100 ? 27.177 -9.035 -46.446 1.00 63.78 100 GLU A N 1
ATOM 789 C CA . GLU A 1 100 ? 27.466 -9.925 -47.577 1.00 63.78 100 GLU A CA 1
ATOM 790 C C . GLU A 1 100 ? 27.715 -9.142 -48.872 1.00 63.78 100 GLU A C 1
ATOM 792 O O . GLU A 1 100 ? 28.722 -9.365 -49.550 1.00 63.78 100 GLU A O 1
ATOM 797 N N . GLY A 1 101 ? 26.870 -8.149 -49.173 1.00 65.12 101 GLY A N 1
ATOM 798 C CA . GLY A 1 101 ? 27.055 -7.288 -50.342 1.00 65.12 101 GLY A CA 1
ATOM 799 C C . GLY A 1 101 ? 28.375 -6.511 -50.305 1.00 65.12 101 GLY A C 1
ATOM 800 O O . GLY A 1 101 ? 29.083 -6.427 -51.309 1.00 65.12 101 GLY A O 1
ATOM 801 N N . ARG A 1 102 ? 28.769 -5.991 -49.134 1.00 70.31 102 ARG A N 1
ATOM 802 C CA . ARG A 1 102 ? 30.042 -5.264 -48.978 1.00 70.31 102 ARG A CA 1
ATOM 803 C C . ARG A 1 102 ? 31.265 -6.175 -49.088 1.00 70.31 102 ARG A C 1
ATOM 805 O O . ARG A 1 102 ? 32.266 -5.749 -49.660 1.00 70.31 102 ARG A O 1
ATOM 812 N N . ALA A 1 103 ? 31.194 -7.409 -48.588 1.00 67.62 103 ALA A N 1
ATOM 813 C CA . ALA A 1 103 ? 32.285 -8.376 -48.710 1.00 67.62 103 ALA A CA 1
ATOM 814 C C . ALA A 1 103 ? 32.533 -8.781 -50.174 1.00 67.62 103 ALA A C 1
ATOM 816 O O . ALA A 1 103 ? 33.682 -8.831 -50.616 1.00 67.62 103 ALA A O 1
ATOM 817 N N . ALA A 1 104 ? 31.467 -8.991 -50.952 1.00 70.62 104 ALA A N 1
ATOM 818 C CA . ALA A 1 104 ? 31.574 -9.313 -52.375 1.00 70.62 104 ALA A CA 1
ATOM 819 C C . ALA A 1 104 ? 32.197 -8.167 -53.195 1.00 70.62 104 ALA A C 1
ATOM 821 O O . ALA A 1 104 ? 33.042 -8.409 -54.060 1.00 70.62 104 ALA A O 1
ATOM 822 N N . VAL A 1 105 ? 31.828 -6.914 -52.898 1.00 72.06 105 VAL A N 1
ATOM 823 C CA . VAL A 1 105 ? 32.417 -5.730 -53.549 1.00 72.06 105 VAL A CA 1
ATOM 824 C C . VAL A 1 105 ? 33.899 -5.589 -53.196 1.00 72.06 105 VAL A C 1
ATOM 826 O O . VAL A 1 105 ? 34.714 -5.385 -54.094 1.00 72.06 105 VAL A O 1
ATOM 829 N N . ALA A 1 106 ? 34.272 -5.785 -51.927 1.00 76.56 106 ALA A N 1
ATOM 830 C CA . ALA A 1 106 ? 35.668 -5.728 -51.496 1.00 76.56 106 ALA A CA 1
ATOM 831 C C . ALA A 1 106 ? 36.542 -6.791 -52.189 1.00 76.56 106 ALA A C 1
ATOM 833 O O . ALA A 1 106 ? 37.636 -6.475 -52.657 1.00 76.56 106 ALA A O 1
ATOM 834 N N . ALA A 1 107 ? 36.041 -8.025 -52.326 1.00 75.94 107 ALA A N 1
ATOM 835 C CA . ALA A 1 107 ? 36.750 -9.098 -53.025 1.00 75.94 107 ALA A CA 1
ATOM 836 C C . ALA A 1 107 ? 36.959 -8.778 -54.515 1.00 75.94 107 ALA A C 1
ATOM 838 O O . ALA A 1 107 ? 38.046 -8.981 -55.059 1.00 75.94 107 ALA A O 1
ATOM 839 N N . LYS A 1 108 ? 35.939 -8.219 -55.179 1.00 79.38 108 LYS A N 1
ATOM 840 C CA . LYS A 1 108 ? 36.048 -7.794 -56.582 1.00 79.38 108 LYS A CA 1
ATOM 841 C C . LYS A 1 108 ? 36.994 -6.609 -56.771 1.00 79.38 108 LYS A C 1
ATOM 843 O O . LYS A 1 108 ? 37.723 -6.574 -57.762 1.00 79.38 108 LYS A O 1
ATOM 848 N N . GLU A 1 109 ? 37.016 -5.657 -55.841 1.00 84.56 109 GLU A N 1
ATOM 849 C CA . GLU A 1 109 ? 37.980 -4.555 -55.865 1.00 84.56 109 GLU A CA 1
ATOM 850 C C . GLU A 1 109 ? 39.424 -5.039 -55.705 1.00 84.56 109 GLU A C 1
ATOM 852 O O . GLU A 1 109 ? 40.312 -4.531 -56.390 1.00 84.56 109 GLU A O 1
ATOM 857 N N . GLU A 1 110 ? 39.673 -6.019 -54.835 1.00 83.12 110 GLU A N 1
ATOM 858 C CA . GLU A 1 110 ? 41.006 -6.600 -54.654 1.00 83.12 110 GLU A CA 1
ATOM 859 C C . GLU A 1 110 ? 41.476 -7.351 -55.908 1.00 83.12 110 GLU A C 1
ATOM 861 O O . GLU A 1 110 ? 42.594 -7.130 -56.379 1.00 83.12 110 GLU A O 1
ATOM 866 N N . GLU A 1 111 ? 40.597 -8.152 -56.517 1.00 86.00 111 GLU A N 1
ATOM 867 C CA . GLU A 1 111 ? 40.868 -8.837 -57.785 1.00 86.00 111 GLU A CA 1
ATOM 868 C C . GLU A 1 111 ? 41.202 -7.828 -58.901 1.00 86.00 111 GLU A C 1
ATOM 870 O O . GLU A 1 111 ? 42.189 -7.991 -59.625 1.00 86.00 111 GLU A O 1
ATOM 875 N N . LEU A 1 112 ? 40.447 -6.725 -58.992 1.00 85.25 112 LEU A N 1
ATOM 876 C CA . LEU A 1 112 ? 40.700 -5.656 -59.961 1.00 85.25 112 LEU A CA 1
ATOM 877 C C . LEU A 1 112 ? 42.021 -4.922 -59.691 1.00 85.25 112 LEU A C 1
ATOM 879 O O . LEU A 1 112 ? 42.732 -4.573 -60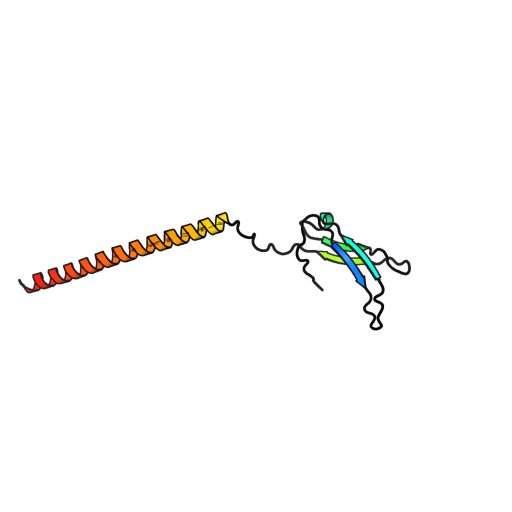.637 1.00 85.25 112 LEU A O 1
ATOM 883 N N . ARG A 1 113 ? 42.369 -4.685 -58.419 1.00 87.31 113 ARG A N 1
ATOM 884 C CA . ARG A 1 113 ? 43.664 -4.100 -58.033 1.00 87.31 113 ARG A CA 1
ATOM 885 C C . ARG A 1 113 ? 44.820 -5.015 -58.428 1.00 87.31 113 ARG A C 1
ATOM 887 O O . ARG A 1 113 ? 45.791 -4.523 -58.996 1.00 87.31 113 ARG A O 1
ATOM 894 N N . SER A 1 114 ? 44.693 -6.323 -58.203 1.00 87.19 114 SER A N 1
ATOM 895 C CA . SER A 1 114 ? 45.703 -7.313 -58.598 1.00 87.19 114 SER A CA 1
ATOM 896 C C . SER A 1 114 ? 45.887 -7.369 -60.120 1.00 87.19 114 SER A C 1
ATOM 898 O O . SER A 1 114 ? 47.010 -7.300 -60.619 1.00 87.19 114 SER A O 1
ATOM 900 N N . LEU A 1 115 ? 44.788 -7.396 -60.882 1.00 87.75 115 LEU A N 1
ATOM 901 C CA . LEU A 1 115 ? 44.820 -7.347 -62.349 1.00 87.75 115 LEU A CA 1
ATOM 902 C C . LEU A 1 115 ? 45.488 -6.071 -62.874 1.00 87.75 115 LEU A C 1
ATOM 904 O O . LEU A 1 115 ? 46.324 -6.142 -63.775 1.00 87.75 115 LEU A O 1
ATOM 908 N N . ARG A 1 116 ? 45.158 -4.910 -62.294 1.00 89.06 116 ARG A N 1
ATOM 909 C CA . ARG A 1 116 ? 45.777 -3.625 -62.658 1.00 89.06 116 ARG A CA 1
ATOM 910 C C . ARG A 1 116 ? 47.270 -3.586 -62.343 1.00 89.06 116 ARG A C 1
ATOM 912 O O . ARG A 1 116 ? 48.026 -3.082 -63.166 1.00 89.06 116 ARG A O 1
ATOM 919 N N . ALA A 1 117 ? 47.696 -4.131 -61.203 1.00 86.50 117 ALA A N 1
ATOM 920 C CA . ALA A 1 117 ? 49.111 -4.207 -60.843 1.00 86.50 117 ALA A CA 1
ATOM 921 C C . ALA A 1 117 ? 49.899 -5.048 -61.860 1.00 86.50 117 ALA A C 1
ATOM 923 O O . ALA A 1 117 ? 50.889 -4.579 -62.410 1.00 86.50 117 ALA A O 1
ATOM 924 N N . ARG A 1 118 ? 49.389 -6.232 -62.218 1.00 87.06 118 ARG A N 1
ATOM 925 C CA . ARG A 1 118 ? 50.032 -7.116 -63.206 1.00 87.06 118 ARG A CA 1
ATOM 926 C C . ARG A 1 118 ? 50.111 -6.507 -64.606 1.00 87.06 118 ARG A C 1
ATOM 928 O O . ARG A 1 118 ? 51.088 -6.732 -65.309 1.00 87.06 118 ARG A O 1
ATOM 935 N N . LEU A 1 119 ? 49.094 -5.745 -65.015 1.00 83.94 119 LEU A N 1
ATOM 936 C CA . LEU A 1 119 ? 49.111 -5.001 -66.280 1.00 83.94 119 LEU A CA 1
ATOM 937 C C . LEU A 1 119 ? 50.134 -3.856 -66.267 1.00 83.94 119 LEU A C 1
ATOM 939 O O . LEU A 1 119 ? 50.687 -3.543 -67.314 1.00 83.94 119 LEU A O 1
ATOM 943 N N . SER A 1 120 ? 50.403 -3.260 -65.101 1.00 81.75 120 SER A N 1
ATOM 944 C CA . SER A 1 120 ? 51.409 -2.204 -64.943 1.00 81.75 120 SER A CA 1
ATOM 945 C C . SER A 1 120 ? 52.850 -2.721 -64.958 1.00 81.75 120 SER A C 1
ATOM 947 O O . SER A 1 120 ? 53.741 -1.948 -65.279 1.00 81.75 120 SER A O 1
ATOM 949 N N . GLU A 1 121 ? 53.093 -3.980 -64.586 1.00 75.00 121 GLU A N 1
ATOM 950 C CA . GLU A 1 121 ? 54.432 -4.598 -64.607 1.00 75.00 121 GLU A CA 1
ATOM 951 C C . GLU A 1 121 ? 54.778 -5.238 -65.964 1.00 75.00 121 GLU A C 1
ATOM 953 O O . GLU A 1 121 ? 55.922 -5.620 -66.200 1.00 75.00 121 GLU A O 1
ATOM 958 N N . ALA A 1 122 ? 53.790 -5.377 -66.853 1.00 68.06 122 ALA A N 1
ATOM 959 C CA . ALA A 1 122 ? 53.932 -5.999 -68.170 1.00 68.06 122 ALA A CA 1
ATOM 960 C C . ALA A 1 122 ? 54.174 -4.996 -69.320 1.00 68.06 122 ALA A C 1
ATOM 962 O O . ALA A 1 122 ? 54.190 -5.412 -70.481 1.00 68.06 122 ALA A O 1
ATOM 963 N N . GLY A 1 123 ? 54.329 -3.703 -69.015 1.00 52.38 123 GLY A N 1
ATOM 964 C CA . GLY A 1 123 ? 54.660 -2.633 -69.966 1.00 52.38 123 GLY A CA 1
ATOM 965 C C . GLY A 1 123 ? 55.981 -1.970 -69.615 1.00 52.38 123 GLY A C 1
ATOM 966 O O . GLY A 1 123 ? 56.715 -1.629 -70.567 1.00 52.38 123 GLY A O 1
#

Organism: NCBI:txid73915

Sequence (123 aa):
REYQVEGYEVGDSLEFTVYDKDFLGWRDLLGRARLQSERFHPHGFEGELQLRDVGKGGDAFLKVQVSPAPDAPPERPPQEAALQEAAREEAAAARRELCEGRAAVAAKEEELRSLRARLSEAG

pLDDT: mean 76.53, std 14.05, range [48.94, 94.25]

Foldseek 3Di:
DDDDDPPDDQFDKDKDWDWDPDPPPDTDTQFIFIGTSVQAPPAWHFDWTFGPPHDPPDTDIDTDTGGPDPDPPPPPPPVVVVVVVVVVVVVVVVVVVVVVVVVVVVVVVVVVVVVVVVVVVVD